Protein AF-A0AB34XPC3-F1 (afdb_monomer)

Mean predicted aligned error: 3.04 Å

Sequence (98 aa):
MVLGFDNEKVNSAFGFVYDAEGIDTGVTASPFELRSAVKEFTDGRYRAGDALPVGLLLQFDRESGKFEVTFEDTNRDRWKVTPANFDSIADDLRPTFD

Foldseek 3Di:
DKFFDDPNAGDWAKAFDADPVGTPDIDGDDSVVCGVVVVVVVVVPDPVPDQAFRMWQWDADPVVRDIDIDTHRPDNCPQDDDPVCPVVSNVVSHDDDD

Radius of gyration: 13.83 Å; Cα contacts (8 Å, |Δi|>4): 139; chains: 1; bounding box: 30×32×33 Å

Nearest PDB structures (foldseek):
  5jkc-assembly1_A  TM=3.507E-01  e=5.337E+00  Homo sapiens

pLDDT: mean 93.43, std 4.27, range [63.72, 97.56]

Secondary structure (DSSP, 8-state):
-EEEEETTEEEEEEEEEE-SSSEEEEEE--HHHHHHHHHHHHHTTS-TTPPPPSEEEEEE-TTT--EEEEEESS-TTTT---TTTHHHHHHHTS----

Organism: NCBI:txid33889

Solvent-accessible surface area (backbone atoms only — not comparable to full-atom values): 6003 Å² total; per-residue (Å²): 60,42,36,35,41,53,94,88,30,55,69,38,34,38,37,66,43,69,59,98,88,44,80,72,44,80,45,72,54,63,25,77,77,42,36,63,62,53,46,54,57,44,59,77,74,45,60,94,87,55,86,67,51,34,28,37,39,44,37,72,42,83,87,82,66,50,69,49,79,48,81,32,71,75,63,74,63,78,81,64,79,44,93,91,44,41,69,63,53,56,58,73,64,53,78,81,83,133

Structure (mmCIF, N/CA/C/O backbone):
data_AF-A0AB34XPC3-F1
#
_entry.id   AF-A0AB34XPC3-F1
#
loop_
_atom_site.group_PDB
_atom_site.id
_atom_site.type_symbol
_atom_site.label_atom_id
_atom_site.label_alt_id
_atom_site.label_comp_id
_atom_site.label_asym_id
_atom_site.label_entity_id
_atom_site.label_seq_id
_atom_site.pdbx_PDB_ins_code
_atom_site.Cartn_x
_atom_site.Cartn_y
_atom_site.Cartn_z
_atom_site.occupancy
_atom_site.B_iso_or_equiv
_atom_site.auth_seq_id
_atom_site.auth_comp_id
_atom_site.auth_asym_id
_atom_site.auth_atom_id
_atom_site.pdbx_PDB_model_num
ATOM 1 N N . MET A 1 1 ? 3.007 0.896 -3.282 1.00 95.25 1 MET A N 1
ATOM 2 C CA . MET A 1 1 ? 3.236 0.620 -1.847 1.00 95.25 1 MET A CA 1
ATOM 3 C C . MET A 1 1 ? 1.920 0.240 -1.196 1.00 95.25 1 MET A C 1
ATOM 5 O O . MET A 1 1 ? 0.944 0.958 -1.341 1.00 95.25 1 MET A O 1
ATOM 9 N N . VAL A 1 2 ? 1.900 -0.885 -0.500 1.00 97.56 2 VAL A N 1
ATOM 10 C CA . VAL A 1 2 ? 0.784 -1.398 0.287 1.00 97.56 2 VAL A CA 1
ATOM 11 C C . VAL A 1 2 ? 0.975 -0.999 1.747 1.00 97.56 2 VAL A C 1
ATOM 13 O O . VAL A 1 2 ? 2.051 -1.204 2.310 1.00 97.56 2 VAL A O 1
ATOM 16 N N . LEU A 1 3 ? -0.075 -0.459 2.356 1.00 97.56 3 LEU A N 1
ATOM 17 C CA . LEU A 1 3 ? -0.169 -0.149 3.779 1.00 97.56 3 LEU A CA 1
ATOM 18 C C . LEU A 1 3 ? -1.227 -1.058 4.403 1.00 97.56 3 LEU A C 1
ATOM 20 O O . LEU A 1 3 ? -2.390 -0.996 4.013 1.00 97.56 3 LEU A O 1
ATOM 24 N N . GLY A 1 4 ? -0.841 -1.896 5.362 1.00 96.94 4 GLY A N 1
ATOM 25 C CA . GLY A 1 4 ? -1.775 -2.760 6.087 1.00 96.94 4 GLY A CA 1
ATOM 26 C C . GLY A 1 4 ? -2.210 -2.142 7.410 1.00 96.94 4 GLY A C 1
ATOM 27 O O . GLY A 1 4 ? -1.411 -1.487 8.087 1.00 96.94 4 GLY A O 1
ATOM 28 N N . PHE A 1 5 ? -3.471 -2.365 7.782 1.00 95.25 5 PHE A N 1
ATOM 29 C CA . PHE A 1 5 ? -4.054 -1.864 9.023 1.00 95.25 5 PHE A CA 1
ATOM 30 C C . PHE A 1 5 ? -4.336 -3.003 10.005 1.00 95.25 5 PHE A C 1
ATOM 32 O O . PHE A 1 5 ? -4.911 -4.041 9.666 1.00 95.25 5 PHE A O 1
ATOM 39 N N . ASP A 1 6 ? -3.992 -2.776 11.266 1.00 91.31 6 ASP A N 1
ATOM 40 C CA . ASP A 1 6 ? -4.392 -3.610 12.393 1.00 91.31 6 ASP A CA 1
ATOM 41 C C . ASP A 1 6 ? -4.799 -2.723 13.567 1.00 91.31 6 ASP A C 1
ATOM 43 O O . ASP A 1 6 ? -4.124 -1.738 13.870 1.00 91.31 6 ASP A O 1
ATOM 47 N N . ASN A 1 7 ? -5.935 -3.045 14.191 1.00 86.00 7 ASN A N 1
ATOM 48 C CA . ASN A 1 7 ? -6.577 -2.216 15.216 1.00 86.00 7 ASN A CA 1
ATOM 49 C C . ASN A 1 7 ? -6.576 -0.714 14.856 1.00 86.00 7 ASN A C 1
ATOM 51 O O . ASN A 1 7 ? -6.088 0.116 15.626 1.00 86.00 7 ASN A O 1
ATOM 55 N N . GLU A 1 8 ? -7.063 -0.393 13.648 1.00 85.12 8 GLU A N 1
ATOM 56 C CA . GLU A 1 8 ? -7.204 0.977 13.115 1.00 85.12 8 GLU A CA 1
ATOM 57 C C . GLU A 1 8 ? -5.884 1.751 12.952 1.00 85.12 8 GLU A C 1
ATOM 59 O O . GLU A 1 8 ? -5.867 2.973 12.812 1.00 85.12 8 GLU A O 1
ATOM 64 N N . LYS A 1 9 ? -4.744 1.058 12.964 1.00 91.44 9 LYS A N 1
ATOM 65 C CA . LYS A 1 9 ? -3.424 1.671 12.807 1.00 91.44 9 LYS A CA 1
ATOM 66 C C . LYS A 1 9 ? -2.666 0.984 11.696 1.00 91.44 9 LYS A C 1
ATOM 68 O O . LYS A 1 9 ? -2.675 -0.241 11.598 1.00 91.44 9 LYS A O 1
ATOM 73 N N . VAL A 1 10 ? -1.923 1.770 10.923 1.00 95.25 10 VAL A N 1
ATOM 74 C CA . VAL A 1 10 ? -0.947 1.203 9.996 1.00 95.25 10 VAL A CA 1
ATOM 75 C C . VAL A 1 10 ? 0.072 0.368 10.783 1.00 95.25 10 VAL A C 1
ATOM 77 O O . VAL A 1 10 ? 0.668 0.827 11.770 1.00 95.25 10 VAL A O 1
ATOM 80 N N . ASN A 1 11 ? 0.218 -0.891 10.382 1.00 95.12 11 ASN A N 1
ATOM 81 C CA . ASN A 1 11 ? 1.067 -1.880 11.047 1.00 95.12 11 ASN A CA 1
ATOM 82 C C . ASN A 1 11 ? 2.122 -2.486 10.112 1.00 95.12 11 ASN A C 1
ATOM 84 O O . ASN A 1 11 ? 3.057 -3.128 10.582 1.00 95.12 11 ASN A O 1
ATOM 88 N N . SER A 1 12 ? 1.982 -2.269 8.808 1.00 96.06 12 SER A N 1
ATOM 89 C CA . SER A 1 12 ? 2.871 -2.777 7.772 1.00 96.06 12 SER A CA 1
ATOM 90 C C . SER A 1 12 ? 2.890 -1.802 6.601 1.00 96.06 12 SER A C 1
ATOM 92 O O . SER A 1 12 ? 1.882 -1.163 6.300 1.00 96.06 12 SER A O 1
ATOM 94 N N . ALA A 1 13 ? 4.053 -1.667 5.971 1.00 97.38 13 ALA A N 1
ATOM 95 C CA . ALA A 1 13 ? 4.235 -0.847 4.787 1.00 97.38 13 ALA A CA 1
ATOM 96 C C . ALA A 1 13 ? 5.327 -1.467 3.914 1.00 97.38 13 ALA A C 1
ATOM 98 O O . ALA A 1 13 ? 6.490 -1.511 4.310 1.00 97.38 13 ALA A O 1
ATOM 99 N N . PHE A 1 14 ? 4.951 -1.968 2.743 1.00 97.00 14 PHE A N 1
ATOM 100 C CA . PHE A 1 14 ? 5.883 -2.572 1.792 1.00 97.00 14 PHE A CA 1
ATOM 101 C C . PHE A 1 14 ? 5.479 -2.228 0.363 1.00 97.00 14 PHE A C 1
ATOM 103 O O . PHE A 1 14 ? 4.361 -1.799 0.099 1.00 97.00 14 PHE A O 1
ATOM 110 N N . GLY A 1 15 ? 6.363 -2.416 -0.597 1.00 96.12 15 GLY A N 1
ATOM 111 C CA . GLY A 1 15 ? 6.004 -2.272 -1.997 1.00 96.12 15 GLY A CA 1
ATOM 112 C C . GLY A 1 15 ? 7.167 -2.576 -2.907 1.00 96.12 15 GLY A C 1
ATOM 113 O O . GLY A 1 15 ? 8.155 -3.173 -2.489 1.00 96.12 15 GLY A O 1
ATOM 114 N N . PHE A 1 16 ? 7.038 -2.104 -4.135 1.00 96.00 16 PHE A N 1
ATOM 115 C CA . PHE A 1 16 ? 8.014 -2.299 -5.186 1.00 96.00 16 PHE A CA 1
ATOM 116 C C . PHE A 1 16 ? 8.270 -0.968 -5.883 1.00 96.00 16 PHE A C 1
ATOM 118 O O . PHE A 1 16 ? 7.370 -0.127 -5.994 1.00 96.00 16 PHE A O 1
ATOM 125 N N . VAL A 1 17 ? 9.512 -0.784 -6.307 1.00 95.56 17 VAL A N 1
ATOM 126 C CA . VAL A 1 17 ? 9.922 0.222 -7.280 1.00 95.56 17 VAL A CA 1
ATOM 127 C C . VAL A 1 17 ? 9.980 -0.476 -8.629 1.00 95.56 17 VAL A C 1
ATOM 129 O O . VAL A 1 17 ? 10.467 -1.603 -8.718 1.00 95.56 17 VAL A O 1
ATOM 132 N N . TYR A 1 18 ? 9.465 0.195 -9.654 1.00 94.12 18 TYR A N 1
ATOM 133 C CA . TYR A 1 18 ? 9.413 -0.326 -11.011 1.00 94.12 18 TYR A CA 1
ATOM 134 C C . TYR A 1 18 ? 10.203 0.583 -11.942 1.00 94.12 18 TYR A C 1
ATOM 136 O O . TYR A 1 18 ? 10.170 1.806 -11.785 1.00 94.12 18 TYR A O 1
ATOM 144 N N . ASP A 1 19 ? 10.857 -0.022 -12.922 1.00 91.12 19 ASP A N 1
ATOM 145 C CA . ASP A 1 19 ? 11.486 0.656 -14.046 1.00 91.12 19 ASP A CA 1
ATOM 146 C C . ASP A 1 19 ? 10.833 0.222 -15.377 1.00 91.12 19 ASP A C 1
ATOM 148 O O . ASP A 1 19 ? 9.707 -0.298 -15.415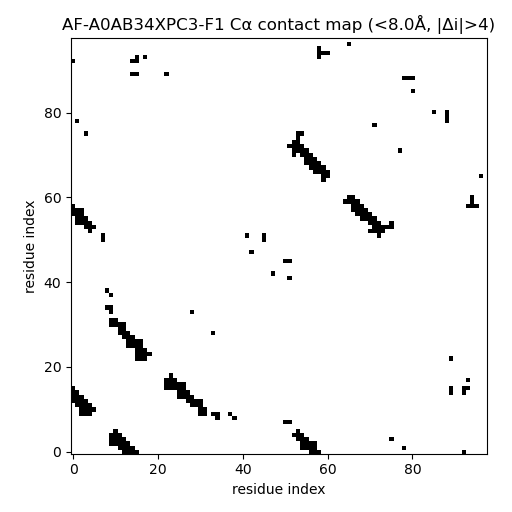 1.00 91.12 19 ASP A O 1
ATOM 152 N N . ALA A 1 20 ? 11.512 0.491 -16.495 1.00 87.19 20 ALA A N 1
ATOM 153 C CA . ALA A 1 20 ? 11.036 0.110 -17.822 1.00 87.19 20 ALA A CA 1
ATOM 154 C C . ALA A 1 20 ? 11.008 -1.417 -18.040 1.00 87.19 20 ALA A C 1
ATOM 156 O O . ALA A 1 20 ? 10.218 -1.898 -18.854 1.00 87.19 20 ALA A O 1
ATOM 157 N N . GLU A 1 21 ? 11.842 -2.171 -17.325 1.00 87.00 21 GLU A N 1
ATOM 158 C CA . GLU A 1 21 ? 12.061 -3.609 -17.495 1.00 87.00 21 GLU A CA 1
ATOM 159 C C . GLU A 1 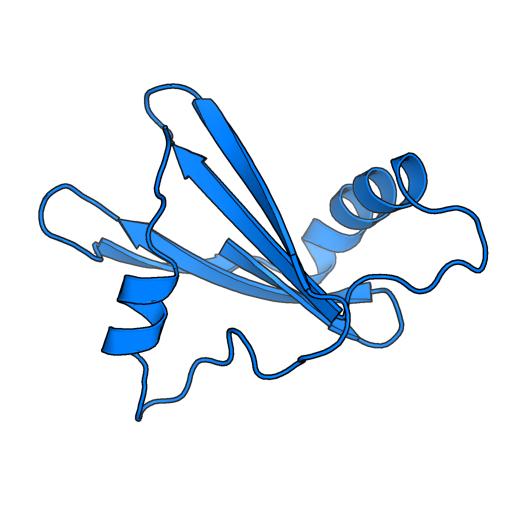21 ? 11.204 -4.442 -16.531 1.00 87.00 21 GLU A C 1
ATOM 161 O O . GLU A 1 21 ? 10.861 -5.582 -16.844 1.00 87.00 21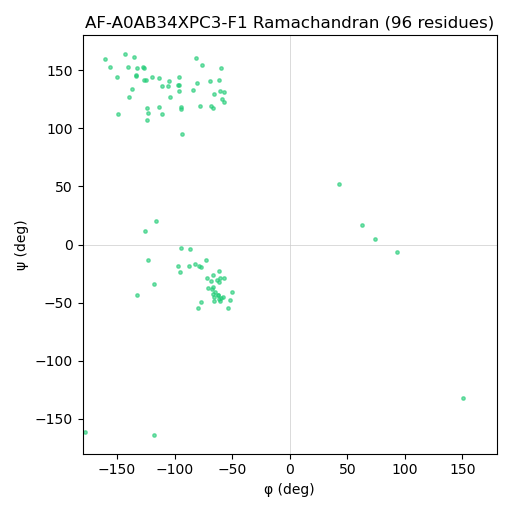 GLU A O 1
ATOM 166 N N . GLY A 1 22 ? 10.777 -3.867 -15.406 1.00 87.50 22 GLY A N 1
ATOM 167 C CA . GLY A 1 22 ? 9.887 -4.525 -14.457 1.00 87.50 22 GLY A CA 1
ATOM 168 C C . GLY A 1 22 ? 10.111 -4.033 -13.037 1.00 87.50 22 GLY A C 1
ATOM 169 O O . GLY A 1 22 ? 10.113 -2.833 -12.781 1.00 87.50 22 GLY A O 1
ATOM 170 N N . ILE A 1 23 ? 10.229 -4.968 -12.098 1.00 92.25 23 ILE A N 1
ATOM 171 C CA . ILE A 1 23 ? 10.541 -4.669 -10.699 1.00 92.25 23 ILE A CA 1
ATOM 172 C C . ILE A 1 23 ? 12.040 -4.384 -10.597 1.00 92.25 23 ILE A C 1
ATOM 174 O O . ILE A 1 23 ? 12.849 -5.273 -10.846 1.00 92.25 23 ILE A O 1
ATOM 178 N N . ASP A 1 24 ? 12.395 -3.181 -10.160 1.00 92.75 24 ASP A N 1
ATOM 179 C CA . ASP A 1 24 ? 13.774 -2.831 -9.810 1.00 92.75 24 ASP A CA 1
ATOM 180 C C . ASP A 1 24 ? 14.101 -3.366 -8.408 1.00 92.75 24 ASP A C 1
ATOM 182 O O . ASP A 1 24 ? 15.032 -4.146 -8.202 1.00 92.75 24 ASP A O 1
ATOM 186 N N . THR A 1 25 ? 13.281 -3.006 -7.411 1.00 93.94 25 THR A N 1
ATOM 187 C CA . THR A 1 25 ? 13.532 -3.423 -6.027 1.00 93.94 25 THR A CA 1
ATOM 188 C C . THR A 1 25 ? 12.292 -3.447 -5.141 1.00 93.94 25 THR A C 1
ATOM 190 O O . THR A 1 25 ? 11.332 -2.699 -5.334 1.00 93.94 25 THR A O 1
ATOM 193 N N . GLY A 1 26 ? 12.327 -4.302 -4.118 1.00 94.06 26 GLY A N 1
ATOM 194 C CA . GLY A 1 26 ? 11.368 -4.295 -3.019 1.00 94.06 26 GLY A CA 1
ATOM 195 C C . GLY A 1 26 ? 11.720 -3.221 -1.989 1.00 94.06 26 GLY A C 1
ATOM 196 O O . GLY A 1 26 ? 12.879 -3.043 -1.621 1.00 94.06 26 GLY A O 1
ATOM 197 N N . VAL A 1 27 ? 10.709 -2.523 -1.482 1.00 94.88 27 VAL A N 1
ATOM 198 C CA . VAL A 1 27 ? 10.874 -1.450 -0.496 1.00 94.88 27 VAL A CA 1
ATOM 199 C C . VAL A 1 27 ? 9.995 -1.668 0.724 1.00 94.88 27 VAL A C 1
ATOM 201 O O . VAL A 1 27 ? 8.921 -2.264 0.657 1.00 94.88 27 VAL A O 1
ATOM 204 N N . THR A 1 28 ? 10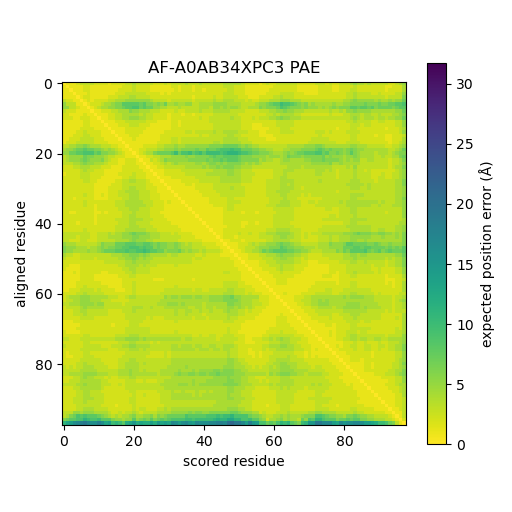.448 -1.137 1.854 1.00 96.62 28 THR A N 1
ATOM 205 C CA . THR A 1 28 ? 9.695 -1.079 3.106 1.00 96.62 28 THR A CA 1
ATOM 206 C C . THR A 1 28 ? 9.790 0.323 3.687 1.00 96.62 28 THR A C 1
ATOM 208 O O . THR A 1 28 ? 10.766 1.036 3.452 1.00 96.62 28 THR A O 1
ATOM 211 N N . ALA A 1 29 ? 8.773 0.715 4.440 1.00 95.62 29 ALA A N 1
ATOM 212 C CA . ALA A 1 29 ? 8.781 1.935 5.231 1.00 95.62 29 ALA A CA 1
ATOM 213 C C . ALA A 1 29 ? 8.423 1.589 6.675 1.00 95.62 29 ALA A C 1
ATOM 215 O O . ALA A 1 29 ? 7.700 0.627 6.933 1.00 95.62 29 ALA A O 1
ATOM 216 N N . SER A 1 30 ? 8.910 2.377 7.633 1.00 96.62 30 SER A N 1
ATOM 217 C CA . SER A 1 30 ? 8.536 2.193 9.033 1.00 96.62 30 SER A CA 1
ATOM 218 C C . SER A 1 30 ? 7.050 2.515 9.218 1.00 96.62 30 SER A C 1
ATOM 220 O O . SER A 1 30 ? 6.658 3.675 9.061 1.00 96.62 30 SER A O 1
ATOM 222 N N . PRO A 1 31 ? 6.196 1.553 9.623 1.00 95.62 31 PRO A N 1
ATOM 223 C CA . PRO A 1 31 ? 4.790 1.849 9.877 1.00 95.62 31 PRO A CA 1
ATOM 224 C C . PRO A 1 31 ? 4.637 2.879 10.996 1.00 95.62 31 PRO A C 1
ATOM 226 O O . PRO A 1 31 ? 3.726 3.695 10.963 1.00 95.62 31 PRO A O 1
ATOM 229 N N . PHE A 1 32 ? 5.548 2.875 11.977 1.00 95.62 32 PHE A N 1
ATOM 230 C CA . PHE A 1 32 ? 5.530 3.831 13.079 1.00 95.62 32 PHE A CA 1
ATOM 231 C C . PHE A 1 32 ? 5.697 5.274 12.595 1.00 95.62 32 PHE A C 1
ATOM 233 O O . PHE A 1 32 ? 4.951 6.143 13.040 1.00 95.62 32 PHE A O 1
ATOM 240 N N . GLU A 1 33 ? 6.622 5.514 11.666 1.00 96.75 33 GLU A N 1
ATOM 241 C CA . GLU A 1 33 ? 6.856 6.846 11.094 1.00 96.75 33 GLU A CA 1
ATOM 242 C C . GLU A 1 33 ? 5.679 7.303 10.225 1.00 96.75 33 GLU A C 1
ATOM 244 O O . GLU A 1 33 ? 5.342 8.484 10.203 1.00 96.75 33 GLU A O 1
ATOM 249 N N . LEU A 1 34 ? 4.993 6.360 9.573 1.00 95.56 34 LEU A N 1
ATOM 250 C CA . LEU A 1 34 ? 3.826 6.645 8.741 1.00 95.56 34 LEU A CA 1
ATOM 251 C C . LEU A 1 34 ? 2.545 6.922 9.537 1.00 95.56 34 LEU A C 1
ATOM 253 O O . LEU A 1 34 ? 1.619 7.519 8.991 1.00 95.56 34 LEU A O 1
ATOM 257 N N . ARG A 1 35 ? 2.459 6.521 10.814 1.00 94.25 35 ARG A N 1
ATOM 258 C CA . ARG A 1 35 ? 1.215 6.596 11.606 1.00 94.25 35 ARG A CA 1
ATOM 259 C C . ARG A 1 35 ? 0.570 7.970 11.597 1.00 94.25 35 ARG A C 1
ATOM 261 O O . ARG A 1 35 ? -0.636 8.046 11.402 1.00 94.25 35 ARG A O 1
ATOM 268 N N . SER A 1 36 ? 1.344 9.028 11.823 1.00 95.06 36 SER A N 1
ATOM 269 C CA . SER A 1 36 ? 0.789 10.382 11.911 1.00 95.06 36 SER A CA 1
ATOM 270 C C . SER A 1 36 ? 0.205 10.833 10.574 1.00 95.06 36 SER A C 1
ATOM 272 O O . SER A 1 36 ? -0.945 11.257 10.536 1.00 95.06 36 SER A O 1
ATOM 274 N N . ALA A 1 37 ? 0.954 10.662 9.482 1.00 95.75 37 ALA A N 1
ATOM 275 C CA . ALA A 1 37 ? 0.514 11.060 8.145 1.00 95.75 37 ALA A CA 1
ATOM 276 C C . ALA A 1 37 ? -0.679 10.224 7.655 1.00 95.75 37 ALA A C 1
ATOM 278 O O . ALA A 1 37 ? -1.646 10.763 7.124 1.00 95.75 37 ALA A O 1
ATOM 279 N N . VAL A 1 38 ? -0.647 8.906 7.879 1.00 95.25 38 VAL A N 1
ATOM 280 C CA . VAL A 1 38 ? -1.759 8.015 7.517 1.00 95.25 38 VAL A CA 1
ATOM 281 C C . VAL A 1 38 ? -3.000 8.344 8.339 1.00 95.25 38 VAL A C 1
ATOM 283 O O . VAL A 1 38 ? -4.091 8.388 7.780 1.00 95.25 38 VAL A O 1
ATOM 286 N N . LYS A 1 39 ? -2.844 8.626 9.640 1.00 93.75 39 LYS A N 1
ATOM 287 C CA . LYS A 1 39 ? -3.962 9.030 10.493 1.00 93.75 39 LYS A CA 1
ATOM 288 C C . LYS A 1 39 ? -4.588 10.333 10.002 1.00 93.75 39 LYS A C 1
ATOM 290 O O . LYS A 1 39 ? -5.804 10.394 9.883 1.00 93.75 39 LYS A O 1
ATOM 295 N N . GLU A 1 40 ? -3.779 11.346 9.701 1.00 95.50 40 GLU A N 1
ATOM 296 C CA . GLU A 1 40 ? -4.262 12.624 9.164 1.00 95.50 40 GLU A CA 1
ATOM 297 C C . GLU A 1 40 ? -5.048 12.422 7.861 1.00 95.50 40 GLU A C 1
ATOM 299 O O . GLU A 1 40 ? -6.160 12.931 7.717 1.00 95.50 40 GLU A O 1
ATOM 304 N N . PHE A 1 41 ? -4.521 11.600 6.949 1.00 94.81 41 PHE A N 1
ATOM 305 C CA . PHE A 1 41 ? -5.212 11.236 5.715 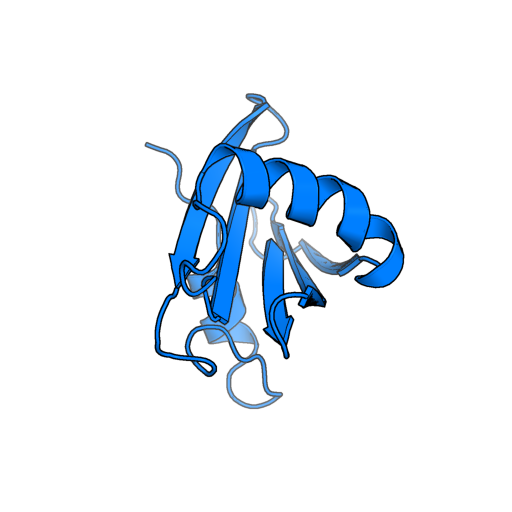1.00 94.81 41 PHE A CA 1
ATOM 306 C C . PHE A 1 41 ? -6.561 10.548 5.979 1.00 94.81 41 PHE A C 1
ATOM 308 O O . PHE A 1 41 ? -7.569 10.908 5.370 1.00 94.81 41 PHE A O 1
ATOM 315 N N . THR A 1 42 ? -6.609 9.577 6.898 1.00 94.19 42 THR A N 1
ATOM 316 C CA . THR A 1 42 ? -7.855 8.869 7.223 1.00 94.19 42 THR A CA 1
ATOM 317 C C . THR A 1 42 ? -8.849 9.744 7.984 1.00 94.19 42 THR A C 1
ATOM 319 O O . THR A 1 42 ? -10.036 9.680 7.689 1.00 94.19 42 THR A O 1
ATOM 322 N N . ASP A 1 43 ? -8.397 10.610 8.894 1.00 94.00 43 ASP A N 1
ATOM 323 C CA . ASP A 1 43 ? -9.257 11.536 9.647 1.00 94.00 43 ASP A CA 1
ATOM 324 C C . ASP A 1 43 ? -9.957 12.543 8.716 1.00 94.00 43 ASP A C 1
ATOM 326 O O . ASP A 1 43 ? -11.075 12.977 8.985 1.00 94.00 43 ASP A O 1
ATOM 330 N N . GLY A 1 44 ? -9.316 12.909 7.600 1.00 94.38 44 GLY A N 1
ATOM 331 C CA . GLY A 1 44 ? -9.917 13.763 6.572 1.00 94.38 44 GLY A CA 1
ATOM 332 C C . GLY A 1 44 ? -10.994 13.069 5.729 1.00 94.38 44 GLY A C 1
ATOM 333 O O . GLY A 1 44 ? -11.733 13.742 5.009 1.00 94.38 44 GLY A O 1
ATOM 334 N N . ARG A 1 45 ? -11.093 11.735 5.797 1.00 94.12 45 ARG A N 1
ATOM 335 C CA . ARG A 1 45 ? -11.970 10.924 4.940 1.00 94.12 45 ARG A CA 1
ATOM 336 C C . ARG A 1 45 ? -13.049 10.154 5.700 1.00 94.12 45 ARG A C 1
ATOM 338 O O . ARG A 1 45 ? -14.145 9.992 5.166 1.00 94.12 45 ARG A O 1
ATOM 345 N N . TYR A 1 46 ? -12.751 9.705 6.912 1.00 93.69 46 TYR A N 1
ATOM 346 C CA . TYR A 1 46 ? -13.624 8.892 7.752 1.00 93.69 46 TYR A CA 1
ATOM 347 C C . TYR A 1 46 ? -14.046 9.683 8.989 1.00 93.69 46 TYR A C 1
ATOM 349 O O . TYR A 1 46 ? -13.274 10.465 9.544 1.00 93.69 46 TYR A O 1
ATOM 357 N N . ARG A 1 47 ? -15.289 9.496 9.434 1.00 92.88 47 ARG A N 1
ATOM 358 C CA . ARG A 1 47 ? -15.780 10.103 10.674 1.00 92.88 47 ARG A CA 1
ATOM 359 C C . ARG A 1 47 ? -15.331 9.278 11.873 1.00 92.88 47 ARG A C 1
ATOM 361 O O . ARG A 1 47 ? -15.026 8.094 11.770 1.00 92.88 47 ARG A O 1
ATOM 368 N N . ALA A 1 48 ? -15.347 9.903 13.047 1.00 88.62 48 ALA A N 1
ATOM 369 C CA . ALA A 1 48 ? -15.100 9.190 14.293 1.00 88.62 48 ALA A CA 1
ATOM 370 C C . ALA A 1 48 ? -16.104 8.033 14.465 1.00 88.62 48 ALA A C 1
ATOM 372 O O . ALA A 1 48 ? -17.314 8.263 14.480 1.00 88.62 48 ALA A O 1
ATOM 373 N N . GLY A 1 49 ? -15.586 6.812 14.617 1.00 87.69 49 GLY A N 1
ATOM 374 C CA . GLY A 1 49 ? -16.375 5.585 14.751 1.00 87.69 49 GLY A CA 1
ATOM 375 C C . GLY A 1 49 ? -16.648 4.843 13.439 1.00 87.69 49 GLY A C 1
ATOM 376 O O . GLY A 1 49 ? -17.174 3.732 13.494 1.00 87.69 49 GLY A O 1
ATOM 377 N N . ASP A 1 50 ? -16.283 5.409 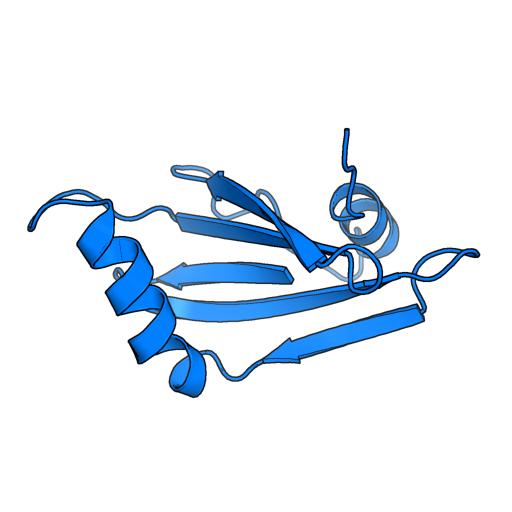12.284 1.00 93.00 50 ASP A N 1
ATOM 378 C CA . ASP A 1 50 ? -16.300 4.669 11.023 1.00 93.00 50 ASP A CA 1
ATOM 379 C C . ASP A 1 50 ? -15.192 3.607 11.030 1.00 93.00 50 ASP A C 1
ATOM 381 O O . ASP A 1 50 ? -14.075 3.855 11.489 1.00 93.00 50 ASP A O 1
ATOM 385 N N . ALA A 1 51 ? -15.488 2.427 10.485 1.00 92.19 51 ALA A N 1
ATOM 386 C CA . ALA A 1 51 ? -14.474 1.401 10.294 1.00 92.19 51 ALA A CA 1
ATOM 387 C C . ALA A 1 51 ? -13.436 1.867 9.259 1.00 92.19 51 ALA A C 1
ATOM 389 O O . ALA A 1 51 ? -13.793 2.289 8.157 1.00 92.19 51 ALA A O 1
ATOM 390 N N . LEU A 1 52 ? -12.154 1.761 9.611 1.00 94.38 52 LEU A N 1
ATOM 391 C CA . LEU A 1 52 ? -11.054 2.008 8.681 1.00 94.38 52 LEU A CA 1
ATOM 392 C C . LEU A 1 52 ? -10.858 0.828 7.714 1.00 94.38 52 LEU A C 1
ATOM 394 O O . LEU A 1 52 ? -11.170 -0.313 8.072 1.00 94.38 52 LEU A O 1
ATOM 398 N N . PRO A 1 53 ? -10.286 1.077 6.520 1.00 95.25 53 PRO A N 1
ATOM 399 C CA . PRO A 1 53 ? -9.922 0.015 5.590 1.00 95.25 53 PRO A CA 1
ATOM 400 C C . PRO A 1 53 ? -8.914 -0.947 6.229 1.00 95.25 53 PRO A C 1
ATOM 402 O O . PRO A 1 53 ? -8.101 -0.561 7.072 1.00 95.25 53 PRO A O 1
ATOM 405 N N . VAL A 1 54 ? -8.925 -2.206 5.793 1.00 96.00 54 VAL A N 1
ATOM 406 C CA . VAL A 1 54 ? -7.921 -3.200 6.202 1.00 96.00 54 VAL A CA 1
ATOM 407 C C . VAL A 1 54 ? -6.598 -3.033 5.451 1.00 96.00 54 VAL A C 1
ATOM 409 O O . VAL A 1 54 ? -5.562 -3.508 5.926 1.00 96.00 54 VAL A O 1
ATOM 412 N N . GLY A 1 55 ? -6.608 -2.323 4.319 1.00 96.94 55 GLY A N 1
ATOM 413 C CA . GLY A 1 55 ? -5.403 -1.947 3.596 1.00 96.94 55 GLY A CA 1
ATOM 414 C C . GLY A 1 55 ? -5.592 -0.780 2.627 1.00 96.94 55 GLY A C 1
ATOM 415 O O . GLY A 1 55 ? -6.696 -0.499 2.165 1.00 96.94 55 GLY A O 1
ATOM 416 N N . LEU A 1 56 ? -4.477 -0.139 2.274 1.00 97.00 56 LEU A N 1
ATOM 417 C CA . LEU A 1 56 ? -4.379 0.842 1.192 1.00 97.00 56 LEU A CA 1
ATOM 418 C C . LEU A 1 56 ? -3.286 0.436 0.200 1.00 97.00 56 LEU A C 1
ATOM 420 O O . LEU A 1 56 ? -2.210 0.012 0.616 1.00 97.00 56 LEU A O 1
ATOM 424 N N . LEU A 1 57 ? -3.523 0.643 -1.091 1.00 97.50 57 LEU A N 1
ATOM 425 C CA . LEU A 1 57 ? -2.502 0.589 -2.134 1.00 97.50 57 LEU A CA 1
ATOM 426 C C . LEU A 1 57 ? -2.279 2.002 -2.669 1.00 97.50 57 LEU A C 1
ATOM 428 O O . LEU A 1 57 ? -3.153 2.571 -3.313 1.00 97.50 57 LEU A O 1
ATOM 432 N N . LEU A 1 58 ? -1.099 2.547 -2.392 1.00 95.88 58 LEU A N 1
ATOM 433 C CA . LEU A 1 58 ? -0.598 3.801 -2.939 1.00 95.88 58 LEU A CA 1
ATOM 434 C C . LEU A 1 58 ? 0.267 3.512 -4.170 1.00 95.88 58 LEU A C 1
ATOM 436 O O . LEU A 1 58 ? 1.333 2.899 -4.048 1.00 95.88 58 LEU A O 1
ATOM 440 N N . GLN A 1 59 ? -0.158 3.983 -5.334 1.00 95.94 59 GLN A N 1
ATOM 441 C CA . GLN A 1 59 ? 0.633 3.980 -6.563 1.00 95.94 59 GLN A CA 1
ATOM 442 C C . GLN A 1 59 ? 1.108 5.403 -6.845 1.00 95.94 59 GLN A C 1
ATOM 444 O O . GLN A 1 59 ? 0.347 6.351 -6.676 1.00 95.94 59 GLN A O 1
ATOM 449 N N . PHE A 1 60 ? 2.377 5.563 -7.222 1.00 94.81 60 PHE A N 1
ATOM 450 C CA . PHE A 1 60 ? 2.994 6.871 -7.442 1.00 94.81 60 PHE A CA 1
ATOM 451 C C . PHE A 1 60 ? 3.905 6.834 -8.668 1.00 94.81 60 PHE A C 1
ATOM 453 O O . PHE A 1 60 ? 4.795 5.988 -8.744 1.00 94.81 60 PHE A O 1
ATOM 460 N N . ASP A 1 61 ? 3.684 7.757 -9.600 1.00 93.88 61 ASP A N 1
ATOM 461 C CA . ASP A 1 61 ? 4.591 8.048 -10.703 1.00 93.88 61 ASP A CA 1
ATOM 462 C C . ASP A 1 61 ? 5.507 9.201 -10.296 1.00 93.88 61 ASP A C 1
ATOM 464 O O . ASP A 1 61 ? 5.067 10.324 -10.043 1.00 93.88 61 ASP A O 1
ATOM 468 N N . ARG A 1 62 ? 6.808 8.921 -10.254 1.00 89.94 62 ARG A N 1
ATOM 469 C CA . ARG A 1 62 ? 7.819 9.900 -9.866 1.00 89.94 62 ARG A CA 1
ATOM 470 C C . ARG A 1 62 ? 8.043 10.979 -10.926 1.00 89.94 62 ARG A C 1
ATOM 472 O O . ARG A 1 62 ? 8.444 12.081 -10.557 1.00 89.94 62 ARG A O 1
ATOM 479 N N . GLU A 1 63 ? 7.837 10.677 -12.205 1.00 91.81 63 GLU A N 1
ATOM 480 C CA . GLU A 1 63 ? 8.093 11.623 -13.294 1.00 91.81 63 GLU A CA 1
ATOM 481 C C . GLU A 1 63 ? 6.981 12.664 -13.387 1.00 91.81 63 GLU A C 1
ATOM 483 O O . GLU A 1 63 ? 7.252 13.865 -13.408 1.00 91.81 63 GLU A O 1
ATOM 488 N N . SER A 1 64 ? 5.726 12.211 -13.398 1.00 93.56 64 SER A N 1
ATOM 489 C CA . SER A 1 64 ? 4.571 13.109 -13.487 1.00 93.56 64 SER A CA 1
ATOM 490 C C . SER A 1 64 ? 4.083 13.627 -12.132 1.00 93.56 64 SER A C 1
ATOM 492 O O . SER A 1 64 ? 3.347 14.613 -12.079 1.00 93.56 64 SER A O 1
ATOM 494 N N 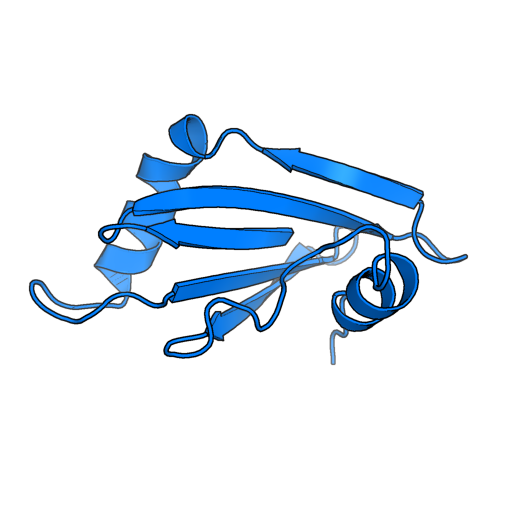. GLY A 1 65 ? 4.458 12.968 -11.033 1.00 93.19 65 GLY A N 1
ATOM 495 C CA . GLY A 1 65 ? 3.919 13.234 -9.700 1.00 93.19 65 GLY A CA 1
ATOM 496 C C . GLY A 1 65 ? 2.487 12.723 -9.498 1.00 93.19 65 GLY A C 1
ATOM 497 O O . GLY A 1 65 ? 1.899 12.989 -8.447 1.00 93.19 65 GLY A O 1
ATOM 498 N N . LYS A 1 66 ? 1.906 12.010 -10.477 1.00 94.94 66 LYS A N 1
ATOM 499 C CA . LYS A 1 66 ? 0.589 11.379 -10.336 1.00 94.94 66 LYS A CA 1
ATOM 500 C C . LYS A 1 66 ? 0.626 10.349 -9.211 1.00 94.94 66 LYS A C 1
ATOM 502 O O . LYS A 1 66 ? 1.590 9.600 -9.059 1.00 94.94 66 LYS A O 1
ATOM 507 N N . PHE A 1 67 ? -0.456 10.279 -8.448 1.00 94.81 67 PHE A N 1
ATOM 508 C CA . PHE A 1 67 ? -0.652 9.221 -7.471 1.00 94.81 67 PHE A CA 1
ATOM 509 C C . PHE A 1 67 ? -2.100 8.754 -7.456 1.00 94.81 67 PHE A C 1
ATOM 511 O O . PHE A 1 67 ? -3.017 9.527 -7.734 1.00 94.81 67 PHE A O 1
ATOM 518 N N . GLU A 1 68 ? -2.288 7.498 -7.073 1.00 95.31 68 GLU A N 1
ATOM 519 C CA . GLU A 1 68 ? -3.593 6.897 -6.843 1.00 95.31 68 GLU A CA 1
ATOM 520 C C . GLU A 1 68 ? -3.590 6.130 -5.521 1.00 95.31 68 GLU A C 1
ATOM 522 O O . GLU A 1 68 ? -2.578 5.548 -5.119 1.00 95.31 68 GLU A O 1
ATOM 527 N N . VAL A 1 69 ? -4.734 6.147 -4.832 1.00 95.44 69 VAL A N 1
ATOM 528 C CA . VAL A 1 69 ? -4.953 5.390 -3.599 1.00 95.44 69 VAL A CA 1
ATOM 529 C C . VAL A 1 69 ? -6.158 4.478 -3.780 1.00 95.44 69 VAL A C 1
ATOM 531 O O . VAL A 1 69 ? -7.292 4.945 -3.868 1.00 95.44 69 VAL A O 1
ATOM 534 N N . THR A 1 70 ? -5.911 3.171 -3.779 1.00 96.44 70 THR A N 1
ATOM 535 C CA . THR A 1 70 ? -6.952 2.138 -3.740 1.00 96.44 70 THR A CA 1
ATOM 536 C C . THR A 1 70 ? -7.172 1.669 -2.304 1.00 96.44 70 THR A C 1
ATOM 538 O O . THR A 1 70 ? -6.216 1.427 -1.567 1.00 96.44 70 THR A O 1
ATOM 541 N N . PHE A 1 71 ? -8.436 1.508 -1.918 1.00 96.00 71 PHE A N 1
ATOM 542 C CA . PHE A 1 71 ? -8.858 1.090 -0.581 1.00 96.00 71 PHE A CA 1
ATOM 543 C C . PHE A 1 71 ? -9.316 -0.373 -0.604 1.00 96.00 71 PHE A C 1
ATOM 545 O O . PHE A 1 71 ? -9.963 -0.811 -1.557 1.00 96.00 71 PHE A O 1
ATOM 552 N N . GLU A 1 72 ? -8.979 -1.125 0.441 1.00 96.81 72 GLU A N 1
ATOM 553 C CA . GLU A 1 72 ? -9.501 -2.468 0.689 1.00 96.81 72 GLU A CA 1
ATOM 554 C C . GLU A 1 72 ? -10.133 -2.513 2.077 1.00 96.81 72 GLU A C 1
ATOM 556 O O . GLU A 1 72 ? -9.443 -2.339 3.081 1.00 96.81 72 GLU A O 1
ATOM 561 N N . ASP A 1 73 ? -11.437 -2.767 2.133 1.00 95.19 73 ASP A N 1
ATOM 562 C CA . ASP A 1 73 ? -12.217 -2.676 3.369 1.00 95.19 73 ASP A CA 1
ATOM 563 C C . ASP A 1 73 ? -12.404 -4.032 4.068 1.00 95.19 73 ASP A C 1
ATOM 565 O O . ASP A 1 73 ? -12.734 -4.073 5.251 1.00 95.19 73 ASP A O 1
ATOM 569 N N . THR A 1 74 ? -12.201 -5.156 3.369 1.00 94.81 74 THR A N 1
ATOM 570 C CA . THR A 1 74 ? -12.637 -6.478 3.859 1.00 94.81 74 THR A CA 1
ATOM 571 C C . THR A 1 74 ? -11.582 -7.576 3.752 1.00 94.81 74 THR A C 1
ATOM 573 O O . THR A 1 74 ? -11.401 -8.354 4.692 1.00 94.81 74 THR A O 1
ATOM 576 N N . ASN A 1 75 ? -10.864 -7.659 2.634 1.00 95.88 75 ASN A N 1
ATOM 577 C CA . ASN A 1 75 ? -9.948 -8.752 2.348 1.00 95.88 75 ASN A CA 1
ATOM 578 C C . ASN A 1 75 ? -8.516 -8.419 2.789 1.00 95.88 75 ASN A C 1
ATOM 580 O O . ASN A 1 75 ? -7.724 -7.853 2.036 1.00 95.88 75 ASN A O 1
ATOM 584 N N . ARG A 1 76 ? -8.156 -8.852 4.001 1.00 92.25 76 ARG A N 1
ATOM 585 C CA . ARG A 1 76 ? -6.802 -8.692 4.566 1.00 92.25 76 ARG A CA 1
ATOM 586 C C . ARG A 1 76 ? -5.705 -9.397 3.765 1.00 92.25 76 ARG A C 1
ATOM 588 O O . ARG A 1 76 ? -4.544 -9.013 3.876 1.00 92.25 76 ARG A O 1
ATOM 595 N N . ASP A 1 77 ? -6.054 -10.413 2.982 1.00 93.31 77 ASP A N 1
ATOM 596 C CA . ASP A 1 77 ? -5.093 -11.192 2.204 1.00 93.31 77 ASP A CA 1
ATOM 597 C C . ASP A 1 77 ? -4.938 -10.676 0.761 1.00 93.31 77 ASP A C 1
ATOM 599 O O . ASP A 1 77 ? -4.072 -11.177 0.044 1.00 93.31 77 ASP A O 1
ATOM 603 N N . ARG A 1 78 ? -5.707 -9.654 0.335 1.00 95.69 78 ARG A N 1
ATOM 604 C CA . ARG A 1 78 ? -5.727 -9.154 -1.057 1.00 95.69 78 ARG A CA 1
ATOM 605 C C . ARG A 1 78 ? -4.339 -8.871 -1.630 1.00 95.69 78 ARG A C 1
ATOM 607 O O . ARG A 1 78 ? -4.091 -9.184 -2.786 1.00 95.69 78 ARG A O 1
ATOM 614 N N . TRP A 1 79 ? -3.449 -8.289 -0.830 1.00 96.31 79 TRP A N 1
ATOM 615 C CA . TRP A 1 79 ? -2.090 -7.931 -1.255 1.00 96.31 79 TRP A CA 1
ATOM 616 C C . TRP A 1 79 ? -1.002 -8.688 -0.499 1.00 96.31 79 TRP A C 1
ATOM 618 O O . TRP A 1 79 ? 0.139 -8.245 -0.420 1.00 96.31 79 TRP A O 1
ATOM 628 N N . LYS A 1 80 ? -1.335 -9.820 0.117 1.00 93.44 80 LYS A N 1
ATOM 629 C CA . LYS A 1 80 ? -0.374 -10.553 0.933 1.00 93.44 80 LYS A CA 1
ATOM 630 C C . LYS A 1 80 ? 0.727 -11.166 0.073 1.00 93.44 80 LYS A C 1
ATOM 632 O O . LYS A 1 80 ? 0.479 -12.045 -0.751 1.00 93.44 80 LYS A O 1
ATOM 637 N N . VAL A 1 81 ? 1.960 -10.748 0.340 1.00 91.69 81 VAL A N 1
ATOM 638 C CA . VAL A 1 81 ? 3.163 -11.322 -0.269 1.00 91.69 81 VAL A CA 1
ATOM 639 C C . VAL A 1 81 ? 3.585 -12.569 0.505 1.00 91.69 81 VAL A C 1
ATOM 641 O O . VAL A 1 81 ? 3.687 -12.570 1.732 1.00 91.69 81 VAL A O 1
ATOM 644 N N . THR A 1 82 ? 3.877 -13.632 -0.228 1.00 92.44 82 THR A N 1
ATOM 645 C CA . THR A 1 82 ? 4.473 -14.882 0.237 1.00 92.44 82 THR A CA 1
ATOM 646 C C . THR A 1 82 ? 5.571 -15.293 -0.747 1.00 92.44 82 THR A C 1
ATOM 648 O O . THR A 1 82 ? 5.544 -14.866 -1.901 1.00 92.44 82 THR A O 1
ATOM 651 N N . PRO A 1 83 ? 6.508 -16.174 -0.362 1.00 92.88 83 PRO A N 1
ATOM 652 C CA . PRO A 1 83 ? 7.502 -16.677 -1.309 1.00 92.88 83 PRO A CA 1
ATOM 653 C C . PRO A 1 83 ? 6.894 -17.348 -2.551 1.00 92.88 83 PRO A C 1
ATOM 655 O O . PRO A 1 83 ? 7.500 -17.326 -3.611 1.00 92.88 83 PRO A O 1
ATOM 658 N N . ALA A 1 84 ? 5.698 -17.935 -2.432 1.00 95.81 84 ALA A N 1
ATOM 659 C CA . ALA A 1 84 ? 5.055 -18.676 -3.516 1.00 95.81 84 ALA A CA 1
ATOM 660 C C . ALA A 1 84 ? 4.312 -17.791 -4.533 1.00 95.81 84 ALA A C 1
ATOM 662 O O . ALA A 1 84 ? 3.989 -18.276 -5.612 1.00 95.81 84 ALA A O 1
ATOM 663 N N . ASN A 1 85 ? 4.008 -16.532 -4.197 1.00 94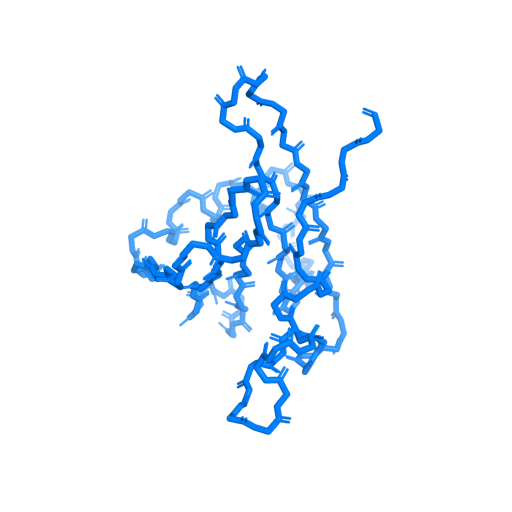.31 85 ASN A N 1
ATOM 664 C CA . ASN A 1 85 ? 3.242 -15.620 -5.059 1.00 94.31 85 ASN A CA 1
ATOM 665 C C . ASN A 1 85 ? 3.959 -14.288 -5.321 1.00 94.31 85 ASN A C 1
ATOM 667 O O . ASN A 1 85 ? 3.321 -13.358 -5.812 1.00 94.31 85 ASN A O 1
ATOM 671 N N . PHE A 1 86 ? 5.243 -14.185 -4.966 1.00 91.69 86 PHE A N 1
ATOM 672 C CA . PHE A 1 86 ? 5.999 -12.935 -5.010 1.00 91.69 86 PHE A CA 1
ATOM 673 C C . PHE A 1 86 ? 5.927 -12.264 -6.386 1.00 91.69 86 PHE A C 1
ATOM 675 O O . PHE A 1 86 ? 5.465 -11.129 -6.459 1.00 91.69 86 PHE A O 1
ATOM 682 N N . ASP A 1 87 ? 6.290 -12.986 -7.451 1.00 91.12 87 ASP A N 1
ATOM 683 C CA . ASP A 1 87 ? 6.325 -12.437 -8.812 1.00 91.12 87 ASP A CA 1
ATOM 684 C C . ASP A 1 87 ? 4.934 -11.961 -9.256 1.00 91.12 87 ASP A C 1
ATOM 686 O O . ASP A 1 87 ? 4.761 -10.813 -9.651 1.00 91.12 87 ASP A O 1
ATOM 690 N N . SER A 1 88 ? 3.907 -12.799 -9.072 1.00 93.69 88 SER A N 1
ATOM 691 C CA . SER A 1 88 ? 2.530 -12.453 -9.449 1.00 93.69 88 SER A CA 1
ATOM 692 C C . SER A 1 88 ? 1.974 -11.250 -8.682 1.00 93.69 88 SER A C 1
ATOM 694 O O . SER A 1 88 ? 1.364 -10.373 -9.279 1.00 93.69 88 SER A O 1
ATOM 696 N N . ILE A 1 89 ? 2.197 -11.175 -7.363 1.00 94.62 89 ILE A N 1
ATOM 697 C CA . ILE A 1 89 ? 1.725 -10.039 -6.558 1.00 94.62 89 ILE A CA 1
ATOM 698 C C . ILE A 1 89 ? 2.477 -8.769 -6.948 1.00 94.62 89 ILE A C 1
ATOM 700 O O . ILE A 1 89 ? 1.896 -7.688 -6.960 1.00 94.62 89 ILE A O 1
ATOM 704 N N . ALA A 1 90 ? 3.773 -8.871 -7.227 1.00 92.38 90 ALA A N 1
ATOM 705 C CA . ALA A 1 90 ? 4.553 -7.716 -7.618 1.00 92.38 90 ALA A CA 1
ATOM 706 C C . ALA A 1 90 ? 4.102 -7.174 -8.984 1.00 92.38 90 ALA A C 1
ATOM 708 O O . ALA A 1 90 ? 4.007 -5.957 -9.131 1.00 92.38 90 ALA A O 1
ATOM 709 N N . ASP A 1 91 ? 3.723 -8.033 -9.929 1.00 92.19 91 ASP A N 1
ATOM 710 C CA . ASP A 1 91 ? 3.099 -7.602 -11.183 1.00 92.19 91 ASP A CA 1
ATOM 711 C C . ASP A 1 91 ? 1.718 -6.963 -10.954 1.00 92.19 91 ASP A C 1
ATOM 713 O O . ASP A 1 91 ? 1.460 -5.871 -11.461 1.00 92.19 91 ASP A O 1
ATOM 717 N N . ASP A 1 92 ? 0.864 -7.572 -10.124 1.00 92.75 92 ASP A N 1
ATOM 718 C CA . ASP A 1 92 ? -0.474 -7.049 -9.791 1.00 92.75 92 ASP A CA 1
ATOM 719 C C . ASP A 1 92 ? -0.431 -5.670 -9.109 1.00 92.75 92 ASP A C 1
ATOM 721 O O . ASP A 1 92 ? -1.372 -4.880 -9.197 1.00 92.75 92 ASP A O 1
ATOM 725 N N . LEU A 1 93 ? 0.653 -5.373 -8.387 1.00 94.38 93 LEU A N 1
ATOM 726 C CA . LEU A 1 93 ? 0.845 -4.104 -7.685 1.00 94.38 93 LEU A CA 1
ATOM 727 C C . LEU A 1 93 ? 1.468 -3.008 -8.561 1.00 94.38 93 LEU A C 1
ATOM 729 O O . LEU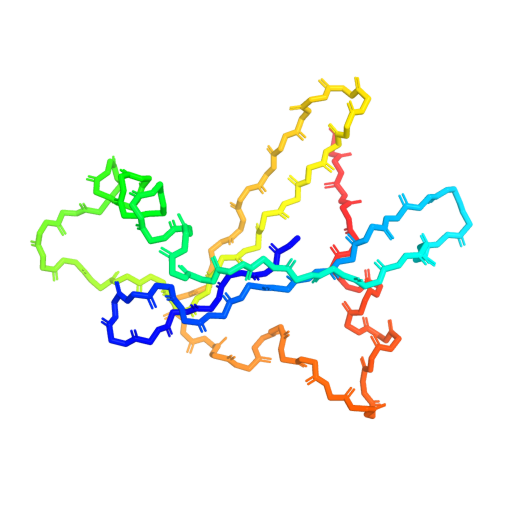 A 1 93 ? 1.598 -1.867 -8.088 1.00 94.38 93 LEU A O 1
ATOM 733 N N . ARG A 1 94 ? 1.832 -3.320 -9.814 1.00 92.00 94 ARG A N 1
ATOM 734 C CA . ARG A 1 94 ? 2.453 -2.367 -10.736 1.00 92.00 94 ARG A CA 1
ATOM 735 C C . ARG A 1 94 ? 1.523 -1.173 -10.984 1.00 92.00 94 ARG A C 1
ATOM 737 O O . ARG A 1 94 ? 0.343 -1.372 -11.265 1.00 92.00 94 ARG A O 1
ATOM 744 N N . PRO A 1 95 ? 2.033 0.070 -10.891 1.00 90.31 95 PRO A N 1
ATOM 745 C CA . PRO A 1 95 ? 1.244 1.253 -11.190 1.00 90.31 95 PRO A CA 1
ATOM 746 C C . PRO A 1 95 ? 0.668 1.241 -12.602 1.00 90.31 95 PRO A C 1
ATOM 748 O O . PRO A 1 95 ? 1.397 1.046 -13.575 1.00 90.31 95 PRO A O 1
ATOM 751 N N . THR A 1 96 ? -0.628 1.512 -12.701 1.00 85.50 96 THR A N 1
ATOM 752 C CA . THR A 1 96 ? -1.327 1.743 -13.964 1.00 85.50 96 THR A CA 1
ATOM 753 C C . THR A 1 96 ? -1.987 3.106 -13.864 1.00 85.50 96 THR A C 1
ATOM 755 O O . THR A 1 96 ? -2.945 3.267 -13.117 1.00 85.50 96 THR A O 1
ATOM 758 N N . PHE A 1 97 ? -1.446 4.097 -14.566 1.00 81.00 97 PHE A N 1
ATOM 759 C CA . PHE A 1 97 ? -2.044 5.426 -14.631 1.00 81.00 97 PHE A CA 1
ATOM 760 C C . PHE A 1 97 ? -2.720 5.591 -15.986 1.00 81.00 97 PHE A C 1
ATOM 762 O O . PHE A 1 97 ? -2.064 5.399 -17.012 1.00 81.00 97 PHE A O 1
ATOM 769 N N . ASP A 1 98 ? -3.998 5.964 -15.971 1.00 63.72 98 ASP A N 1
ATOM 770 C CA . ASP A 1 98 ? -4.703 6.449 -17.161 1.00 63.72 98 ASP A CA 1
ATOM 771 C C . ASP A 1 98 ? -4.150 7.815 -17.642 1.00 63.72 98 ASP A C 1
ATOM 773 O O . ASP A 1 98 ? -3.654 8.644 -16.819 1.00 63.72 98 ASP A O 1
#